Protein AF-A0A939Z4K5-F1 (afdb_monomer_lite)

Secondary structure (DSSP, 8-state):
------HHHHHTTS-BTTB-----HHHHHHHHHHH-TTS--TTS-HHHHHHHHS-S-GGGT--B-SSSEEEE--TT--EEEEE-TTS-EEEEETTT--EEEE---TTSS-S---THHHHHHHHHHHHHSS----

Structure (mmCIF, N/CA/C/O backbone):
data_AF-A0A939Z4K5-F1
#
_entry.id   AF-A0A939Z4K5-F1
#
loop_
_atom_site.group_PDB
_atom_site.id
_atom_site.type_symbol
_atom_site.label_atom_id
_atom_site.label_alt_id
_atom_site.label_comp_id
_atom_site.label_asym_id
_atom_site.label_entity_id
_atom_site.label_seq_id
_atom_site.pdbx_PDB_ins_code
_atom_site.Cartn_x
_atom_site.Cartn_y
_atom_site.Cartn_z
_atom_site.occupancy
_atom_site.B_iso_or_equiv
_atom_site.auth_seq_id
_atom_site.auth_comp_id
_atom_site.auth_asym_id
_atom_site.auth_atom_id
_atom_site.pdbx_PDB_model_num
ATOM 1 N N . ARG A 1 1 ? -2.583 -10.237 -20.337 1.00 69.50 1 ARG A N 1
ATOM 2 C CA . ARG A 1 1 ? -2.182 -10.953 -19.099 1.00 69.50 1 ARG A CA 1
ATOM 3 C C . ARG A 1 1 ? -0.769 -10.508 -18.738 1.00 69.50 1 ARG A C 1
ATOM 5 O O . ARG A 1 1 ? 0.050 -10.457 -19.644 1.00 69.50 1 ARG A O 1
ATOM 12 N N . GLY A 1 2 ? -0.514 -10.109 -17.490 1.00 79.94 2 GLY A N 1
ATOM 13 C CA . GLY A 1 2 ? 0.817 -9.661 -17.058 1.00 79.94 2 GLY A CA 1
ATOM 14 C C . GLY A 1 2 ? 1.757 -10.824 -16.723 1.00 79.94 2 GLY A C 1
ATOM 15 O O . GLY A 1 2 ? 1.294 -11.934 -16.460 1.00 79.94 2 GLY A O 1
ATOM 16 N N . THR A 1 3 ? 3.063 -10.559 -16.741 1.00 86.50 3 THR A N 1
ATOM 17 C CA . THR A 1 3 ? 4.128 -11.467 -16.288 1.00 86.50 3 THR A CA 1
ATOM 18 C C . THR A 1 3 ? 4.886 -10.824 -15.131 1.00 86.50 3 THR A C 1
ATOM 20 O O . THR A 1 3 ? 5.147 -9.613 -15.130 1.00 86.50 3 THR A O 1
ATOM 23 N N . VAL A 1 4 ? 5.178 -11.612 -14.094 1.00 90.50 4 VAL A N 1
ATOM 24 C CA . VAL A 1 4 ? 5.832 -11.090 -12.891 1.00 90.50 4 VAL A CA 1
ATOM 25 C C . VAL A 1 4 ? 7.241 -10.600 -13.229 1.00 90.50 4 VAL A C 1
ATOM 27 O O . VAL A 1 4 ? 7.962 -11.237 -13.990 1.00 90.50 4 VAL A O 1
ATOM 30 N N . HIS A 1 5 ? 7.596 -9.426 -12.706 1.00 88.12 5 HIS A N 1
ATOM 31 C CA . HIS A 1 5 ? 8.921 -8.821 -12.891 1.00 88.12 5 HIS A CA 1
ATOM 32 C C . HIS A 1 5 ? 9.881 -9.124 -11.735 1.00 88.12 5 HIS A C 1
ATOM 34 O O . HIS A 1 5 ? 11.070 -8.839 -11.846 1.00 88.12 5 HIS A O 1
ATOM 40 N N . ASP A 1 6 ? 9.361 -9.649 -10.625 1.00 90.50 6 ASP A N 1
ATOM 41 C CA . ASP A 1 6 ? 10.162 -10.148 -9.512 1.00 90.50 6 ASP A CA 1
ATOM 42 C C . ASP A 1 6 ? 10.812 -11.476 -9.910 1.00 90.50 6 ASP A C 1
ATOM 44 O O . ASP A 1 6 ? 10.117 -12.433 -10.252 1.00 90.50 6 ASP A O 1
ATOM 48 N N . GLU A 1 7 ? 12.142 -11.518 -9.887 1.00 90.69 7 GLU A N 1
ATOM 49 C CA . GLU A 1 7 ? 12.931 -12.659 -10.365 1.00 90.69 7 GLU A CA 1
ATOM 50 C C . GLU A 1 7 ? 12.685 -13.903 -9.500 1.00 90.69 7 GLU A C 1
ATOM 52 O O . GLU A 1 7 ? 12.533 -15.003 -10.027 1.00 90.69 7 GLU A O 1
ATOM 57 N N . THR A 1 8 ? 12.535 -13.729 -8.183 1.00 91.44 8 THR A N 1
ATOM 58 C CA . THR A 1 8 ? 12.235 -14.823 -7.251 1.00 91.44 8 THR A CA 1
ATOM 59 C C . THR A 1 8 ? 10.864 -15.436 -7.521 1.00 91.44 8 THR A C 1
ATOM 61 O O . THR A 1 8 ? 10.748 -16.647 -7.680 1.00 91.44 8 THR A O 1
ATOM 64 N N . SER A 1 9 ? 9.817 -14.618 -7.627 1.00 92.25 9 SER A N 1
ATOM 65 C CA . SER A 1 9 ? 8.466 -15.086 -7.954 1.00 92.25 9 SER A CA 1
ATOM 66 C C . SER A 1 9 ? 8.413 -15.719 -9.345 1.00 92.25 9 SER A C 1
ATOM 68 O O . SER A 1 9 ? 7.750 -16.737 -9.530 1.00 92.25 9 SER A O 1
ATOM 70 N N . TRP A 1 10 ? 9.168 -15.186 -10.313 1.00 91.19 10 TRP A N 1
ATOM 71 C CA . TRP A 1 10 ? 9.284 -15.786 -11.641 1.00 91.19 10 TRP A CA 1
ATOM 72 C C . TRP A 1 10 ? 9.858 -17.208 -11.577 1.00 91.19 10 TRP A C 1
ATOM 74 O O . TRP A 1 10 ? 9.273 -18.124 -12.154 1.00 91.19 10 TRP A O 1
ATOM 84 N N . MET A 1 11 ? 10.937 -17.414 -10.812 1.00 92.44 11 MET A N 1
ATOM 85 C CA . MET A 1 11 ? 11.529 -18.742 -10.594 1.00 92.44 11 MET A CA 1
ATOM 86 C C . MET A 1 11 ? 10.572 -19.719 -9.892 1.00 92.44 11 MET A C 1
ATOM 88 O O . MET A 1 11 ? 10.656 -20.922 -10.119 1.00 92.44 11 MET A O 1
ATOM 92 N N . LEU A 1 12 ? 9.632 -19.216 -9.086 1.00 92.06 12 LEU A N 1
ATOM 93 C CA . LEU A 1 12 ? 8.612 -20.009 -8.385 1.00 92.06 12 LEU A CA 1
ATOM 94 C C . LEU A 1 12 ? 7.342 -20.274 -9.221 1.00 92.06 12 LEU A C 1
ATOM 96 O O . LEU A 1 12 ? 6.310 -20.655 -8.675 1.00 92.06 12 LEU A O 1
ATOM 100 N N . GLY A 1 13 ? 7.381 -20.075 -10.541 1.00 90.19 13 GLY A N 1
ATOM 101 C CA . GLY A 1 13 ? 6.228 -20.310 -11.423 1.00 90.19 13 GLY A CA 1
ATOM 102 C C . GLY A 1 13 ? 5.305 -19.099 -11.592 1.00 90.19 13 GLY A C 1
ATOM 103 O O . GLY A 1 13 ? 4.207 -19.219 -12.135 1.00 90.19 13 GLY A O 1
ATOM 104 N N . GLY A 1 14 ? 5.751 -17.916 -11.169 1.00 87.62 14 GLY A N 1
ATOM 105 C CA . GLY A 1 14 ? 5.109 -16.635 -11.457 1.00 87.62 14 GLY A CA 1
ATOM 106 C C . GLY A 1 14 ? 4.140 -16.122 -10.392 1.00 87.62 14 GLY A C 1
ATOM 107 O O . GLY A 1 14 ? 3.645 -15.003 -10.537 1.00 87.62 14 GLY A O 1
ATOM 108 N N . VAL A 1 15 ? 3.860 -16.909 -9.348 1.00 87.75 15 VAL A N 1
ATOM 109 C CA . VAL A 1 15 ? 2.978 -16.534 -8.235 1.00 87.75 15 VAL A CA 1
ATOM 110 C C . VAL A 1 15 ? 3.631 -16.936 -6.917 1.00 87.75 15 VAL A C 1
ATOM 112 O O . VAL A 1 15 ? 3.871 -18.113 -6.667 1.00 87.75 15 VAL A O 1
ATOM 115 N N . ALA A 1 16 ? 3.884 -15.952 -6.060 1.00 89.38 16 ALA A N 1
ATOM 116 C CA . ALA A 1 16 ? 4.450 -16.124 -4.729 1.00 89.38 16 ALA A CA 1
ATOM 117 C C . ALA A 1 16 ? 3.752 -15.184 -3.734 1.00 89.38 16 ALA A C 1
ATOM 119 O O . ALA A 1 16 ? 3.136 -14.192 -4.125 1.00 89.38 16 ALA A O 1
ATOM 120 N N . GLY A 1 17 ? 3.864 -15.471 -2.433 1.00 85.62 17 GLY A N 1
ATOM 121 C CA . GLY A 1 17 ? 3.195 -14.684 -1.387 1.00 85.62 17 GLY A CA 1
ATOM 122 C C . GLY A 1 17 ? 3.572 -13.195 -1.375 1.00 85.62 17 GLY A C 1
ATOM 123 O O . GLY A 1 17 ? 2.782 -12.371 -0.931 1.00 85.62 17 GLY A O 1
ATOM 124 N N . HIS A 1 18 ? 4.749 -12.836 -1.897 1.00 88.38 18 HIS A N 1
ATOM 125 C CA . HIS A 1 18 ? 5.246 -11.457 -1.952 1.00 88.38 18 HIS A CA 1
ATOM 126 C C . HIS A 1 18 ? 5.077 -10.770 -3.319 1.00 88.38 18 HIS A C 1
ATOM 128 O O . HIS A 1 18 ? 5.228 -9.552 -3.400 1.00 88.38 18 HIS A O 1
ATOM 134 N N . ALA A 1 19 ? 4.798 -11.513 -4.400 1.00 90.81 19 ALA A N 1
ATOM 135 C CA . ALA A 1 19 ? 4.695 -10.972 -5.761 1.00 90.81 19 ALA A CA 1
ATOM 136 C C . ALA A 1 19 ? 4.003 -11.941 -6.739 1.00 90.81 19 ALA A C 1
ATOM 138 O O . ALA A 1 19 ? 4.071 -13.156 -6.584 1.00 90.81 19 ALA A O 1
ATOM 139 N N . GLY A 1 20 ? 3.422 -11.412 -7.820 1.00 88.19 20 GLY A N 1
ATOM 140 C CA . GLY A 1 20 ? 2.8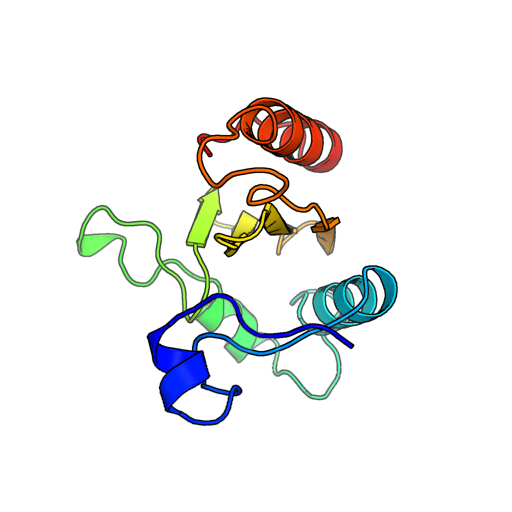02 -12.216 -8.891 1.00 88.19 20 GLY A CA 1
ATOM 141 C C . GLY A 1 20 ? 1.282 -12.076 -8.997 1.00 88.19 20 GLY A C 1
ATOM 142 O O . GLY A 1 20 ? 0.669 -12.645 -9.897 1.00 88.19 20 GLY A O 1
ATOM 143 N N . VAL A 1 21 ? 0.671 -11.270 -8.125 1.00 89.69 21 VAL A N 1
ATOM 144 C CA . VAL A 1 21 ? -0.742 -10.888 -8.232 1.00 89.69 21 VAL A CA 1
ATOM 145 C C . VAL A 1 21 ? -0.902 -9.756 -9.248 1.00 89.69 21 VAL A C 1
ATOM 147 O O . VAL A 1 21 ? -0.185 -8.756 -9.205 1.00 89.69 21 VAL A O 1
ATOM 150 N N . PHE A 1 22 ? -1.875 -9.907 -10.146 1.00 91.56 22 PHE A N 1
ATOM 151 C CA . PHE A 1 22 ? -2.295 -8.885 -11.104 1.00 91.56 22 PHE A CA 1
ATOM 152 C C . PHE A 1 22 ? -3.759 -8.546 -10.858 1.00 91.56 22 PHE A C 1
ATOM 154 O O . PHE A 1 22 ? -4.567 -9.432 -10.596 1.00 91.56 22 PHE A O 1
ATOM 161 N N . SER A 1 23 ? -4.098 -7.266 -10.954 1.00 93.88 23 SER A N 1
ATOM 162 C CA . SER A 1 23 ? -5.453 -6.776 -10.717 1.00 93.88 23 SER A CA 1
ATOM 163 C C . SER A 1 23 ? -5.714 -5.512 -11.539 1.00 93.88 23 SER A C 1
ATOM 165 O O . SER A 1 23 ? -4.823 -5.018 -12.238 1.00 93.88 23 SER A O 1
ATOM 167 N N . THR A 1 24 ? -6.939 -5.005 -11.471 1.00 95.56 24 THR A N 1
ATOM 168 C CA . THR A 1 24 ? -7.370 -3.756 -12.101 1.00 95.56 24 THR A CA 1
ATOM 169 C C . THR A 1 24 ? -7.530 -2.661 -11.047 1.00 95.56 24 THR A C 1
ATOM 171 O O . THR A 1 24 ? -7.606 -2.941 -9.852 1.00 95.56 24 THR A O 1
ATOM 174 N N . ALA A 1 25 ? -7.586 -1.395 -11.468 1.00 95.12 25 ALA A N 1
ATOM 175 C CA . ALA A 1 25 ? -7.841 -0.295 -10.533 1.00 95.12 25 ALA A CA 1
ATOM 176 C C . ALA A 1 25 ? -9.208 -0.450 -9.843 1.00 95.12 25 ALA A C 1
ATOM 178 O O . ALA A 1 25 ? -9.340 -0.151 -8.660 1.00 95.12 25 ALA A O 1
ATOM 179 N N . GLU A 1 26 ? -10.199 -0.965 -10.572 1.00 96.75 26 GLU A N 1
ATOM 180 C CA . GLU A 1 26 ? -11.549 -1.213 -10.073 1.00 96.75 26 GLU A CA 1
ATOM 181 C C . GLU A 1 26 ? -11.567 -2.298 -8.986 1.00 96.75 26 GLU A C 1
ATOM 183 O O . GLU A 1 26 ? -12.102 -2.079 -7.899 1.00 96.75 26 GLU A O 1
ATOM 188 N N . ASP A 1 27 ? -10.919 -3.439 -9.231 1.00 97.44 27 ASP A N 1
ATOM 189 C CA . ASP A 1 27 ? -10.847 -4.530 -8.254 1.00 97.44 27 ASP A CA 1
ATOM 190 C C . ASP A 1 27 ? -10.008 -4.160 -7.031 1.00 97.44 27 ASP A C 1
ATOM 192 O O . ASP A 1 27 ? -10.361 -4.517 -5.907 1.00 97.44 27 ASP A O 1
ATOM 196 N N . LEU A 1 28 ? -8.936 -3.384 -7.215 1.00 97.19 28 LEU A N 1
ATOM 197 C CA . LEU A 1 28 ? -8.183 -2.831 -6.091 1.00 97.19 28 LEU A CA 1
ATOM 198 C C . LEU A 1 28 ? -9.015 -1.825 -5.292 1.00 97.19 28 LEU A C 1
ATOM 200 O O . LEU A 1 28 ? -8.917 -1.810 -4.071 1.00 97.19 28 LEU A O 1
ATOM 204 N N . GLY A 1 29 ? -9.876 -1.035 -5.938 1.00 96.50 29 GLY A N 1
ATOM 205 C CA . GLY A 1 29 ? -10.830 -0.166 -5.246 1.00 96.50 29 GLY A CA 1
ATOM 206 C C . GLY A 1 29 ? -11.825 -0.954 -4.389 1.00 96.50 29 GLY A C 1
ATOM 207 O O . GLY A 1 29 ? -12.068 -0.596 -3.234 1.00 96.50 29 GLY A O 1
ATOM 208 N N . ARG A 1 30 ? -12.342 -2.078 -4.909 1.00 96.06 30 ARG A N 1
ATOM 209 C CA . ARG A 1 30 ? -13.174 -3.022 -4.136 1.00 96.06 30 ARG A CA 1
ATOM 210 C C . ARG A 1 30 ? -12.405 -3.614 -2.958 1.00 96.06 30 ARG A C 1
ATOM 212 O O . ARG A 1 30 ? -12.934 -3.657 -1.852 1.00 96.06 30 ARG A O 1
ATOM 219 N N . PHE A 1 31 ? -11.161 -4.032 -3.183 1.00 96.38 31 PHE A N 1
ATOM 220 C CA . PHE A 1 31 ? -10.292 -4.561 -2.136 1.00 96.38 31 PHE A CA 1
ATOM 221 C C . PHE A 1 31 ? -10.037 -3.526 -1.033 1.00 96.38 31 PHE A C 1
ATOM 223 O O . PHE A 1 31 ? -10.266 -3.832 0.133 1.00 96.38 31 PHE A O 1
ATOM 230 N N . CYS A 1 32 ? -9.662 -2.290 -1.387 1.00 96.50 32 CYS A N 1
ATOM 231 C CA . CYS A 1 32 ? -9.504 -1.187 -0.436 1.00 96.50 32 CYS A CA 1
ATOM 232 C C . CYS A 1 32 ? -10.776 -0.977 0.386 1.00 96.50 32 CYS A C 1
ATOM 234 O O . CYS A 1 32 ? -10.715 -0.921 1.610 1.00 96.50 32 CYS A O 1
ATOM 236 N N . ALA A 1 33 ? -11.935 -0.903 -0.277 1.00 94.56 33 ALA A N 1
ATOM 237 C CA . ALA A 1 33 ? -13.221 -0.749 0.396 1.00 94.56 33 ALA A CA 1
ATOM 238 C C . ALA A 1 33 ? -13.501 -1.890 1.388 1.00 94.56 33 ALA A C 1
ATOM 240 O O . ALA A 1 33 ? -13.988 -1.632 2.486 1.00 94.56 33 ALA A O 1
ATOM 241 N N . ALA A 1 34 ? -13.155 -3.128 1.024 1.00 96.19 34 ALA A N 1
ATOM 242 C CA . ALA A 1 34 ? -13.380 -4.307 1.851 1.00 96.19 34 ALA A CA 1
ATOM 243 C C . ALA A 1 34 ? -12.523 -4.338 3.126 1.00 96.19 34 ALA A C 1
ATOM 245 O O . ALA A 1 34 ? -12.973 -4.890 4.128 1.00 96.19 34 ALA A O 1
ATOM 246 N N . ILE A 1 35 ? -11.323 -3.750 3.107 1.00 96.06 35 ILE A N 1
ATOM 247 C CA . ILE A 1 35 ? -10.384 -3.790 4.239 1.00 96.06 35 ILE A CA 1
ATOM 248 C C . ILE A 1 35 ? -10.395 -2.526 5.107 1.00 96.06 35 ILE A C 1
ATOM 250 O O . ILE A 1 35 ? -9.609 -2.439 6.041 1.00 96.06 35 ILE A O 1
ATOM 254 N N . ILE A 1 36 ? -11.255 -1.538 4.845 1.00 95.31 36 ILE A N 1
ATOM 255 C CA . ILE A 1 36 ? -11.348 -0.340 5.696 1.00 95.31 36 ILE A CA 1
ATOM 256 C C . ILE A 1 36 ? -12.071 -0.687 7.007 1.00 95.31 36 ILE A C 1
ATOM 258 O O . ILE A 1 36 ? -13.245 -1.051 6.943 1.00 95.31 36 ILE A O 1
ATOM 262 N N . PRO A 1 37 ? -11.454 -0.511 8.195 1.00 92.69 37 PRO A N 1
ATOM 263 C CA . PRO A 1 37 ? -12.031 -0.973 9.464 1.00 92.69 37 PRO A CA 1
ATOM 264 C C . PRO A 1 37 ? -13.415 -0.397 9.797 1.00 92.69 37 PRO A C 1
ATOM 266 O O . PRO A 1 37 ? -14.227 -1.055 10.439 1.00 92.69 37 PRO A O 1
ATOM 269 N N . THR A 1 38 ? -13.712 0.830 9.361 1.00 88.94 38 THR A N 1
ATOM 270 C CA . THR A 1 38 ? -14.994 1.506 9.635 1.00 88.94 38 THR A CA 1
ATOM 271 C C . THR A 1 38 ? -16.168 0.961 8.817 1.00 88.94 38 THR A C 1
ATOM 273 O O . THR A 1 38 ? -17.319 1.231 9.153 1.00 88.94 38 THR A O 1
ATOM 276 N N . ARG A 1 39 ? -15.901 0.195 7.751 1.00 90.12 39 ARG A N 1
ATOM 277 C CA . ARG A 1 39 ? -16.909 -0.358 6.828 1.00 90.12 39 ARG A CA 1
ATOM 278 C C . ARG A 1 39 ? -16.512 -1.728 6.267 1.00 90.12 39 ARG A C 1
ATOM 280 O O . ARG A 1 39 ? -16.874 -2.056 5.137 1.00 90.12 39 ARG A O 1
ATOM 287 N N . CYS A 1 40 ? -15.711 -2.484 7.017 1.00 90.44 40 CYS A N 1
ATOM 288 C CA . CYS A 1 40 ? -15.034 -3.668 6.505 1.00 90.44 40 CYS A CA 1
ATOM 289 C C . CYS A 1 40 ? -16.029 -4.728 6.025 1.00 90.44 40 CYS A C 1
ATOM 291 O O . CYS A 1 40 ? -17.114 -4.908 6.582 1.00 90.44 40 CYS A O 1
ATOM 293 N N . HIS A 1 41 ? -15.648 -5.440 4.969 1.00 95.94 41 HIS A N 1
ATOM 294 C CA . HIS A 1 41 ? -16.423 -6.558 4.454 1.00 95.94 41 HIS A CA 1
ATOM 295 C C . HIS A 1 41 ? -16.513 -7.667 5.521 1.00 95.94 41 HIS A C 1
ATOM 297 O O . HIS A 1 41 ? -15.515 -7.895 6.203 1.00 95.94 41 HIS A O 1
ATOM 303 N N . PRO A 1 42 ? -17.613 -8.445 5.614 1.00 94.69 42 PRO A N 1
ATOM 304 C CA . PRO A 1 42 ? -17.776 -9.526 6.603 1.00 94.69 42 PRO A CA 1
ATOM 305 C C . PRO A 1 42 ? -16.707 -10.631 6.608 1.00 94.69 42 PRO A C 1
ATOM 307 O O . PRO A 1 42 ? -16.713 -11.485 7.485 1.00 94.69 42 PRO A O 1
ATOM 310 N N . LEU A 1 43 ? -15.807 -10.639 5.621 1.00 93.50 43 LEU A N 1
ATOM 311 C CA . LEU A 1 43 ? -14.651 -11.541 5.596 1.00 93.50 43 LEU A CA 1
ATOM 312 C C . LEU A 1 43 ? -13.538 -11.094 6.553 1.00 93.50 43 LEU A C 1
ATOM 314 O O . LEU A 1 43 ? -12.634 -11.875 6.827 1.00 93.50 43 LEU A O 1
ATOM 318 N N . PHE A 1 44 ? -13.583 -9.849 7.028 1.00 94.75 44 PHE A N 1
ATOM 319 C CA . PHE A 1 44 ? -12.584 -9.272 7.910 1.00 94.75 44 PHE A CA 1
ATOM 320 C C . PHE A 1 44 ? -13.225 -8.858 9.228 1.00 94.75 44 PHE A C 1
ATOM 322 O O . PHE A 1 44 ? -14.223 -8.138 9.261 1.00 94.75 44 PHE A O 1
ATOM 329 N N . GLU A 1 45 ? -12.606 -9.275 10.325 1.00 94.75 45 GLU A N 1
ATOM 330 C CA . GLU A 1 45 ? -12.940 -8.760 11.644 1.00 94.75 45 GLU A CA 1
ATOM 331 C C . GLU A 1 45 ? -12.293 -7.389 11.836 1.00 94.75 45 GLU A C 1
ATOM 333 O O . GLU A 1 45 ? -11.097 -7.207 11.590 1.00 94.75 45 GLU A O 1
ATOM 338 N N . LYS A 1 46 ? -13.075 -6.421 12.322 1.00 93.38 46 LYS A N 1
ATOM 339 C CA . LYS A 1 46 ? -12.586 -5.061 12.568 1.00 93.38 46 LYS A CA 1
ATOM 340 C C . LYS A 1 46 ? -11.372 -5.041 13.504 1.00 93.38 46 LYS A C 1
ATOM 342 O O . LYS A 1 46 ? -10.384 -4.389 13.192 1.00 93.38 46 LYS A O 1
ATOM 347 N N . ASP A 1 47 ? -11.435 -5.767 14.621 1.00 94.44 47 ASP A N 1
ATOM 348 C CA . ASP A 1 47 ? -10.348 -5.814 15.613 1.00 94.44 47 ASP A CA 1
ATOM 349 C C . ASP A 1 47 ? -9.052 -6.386 15.018 1.00 94.44 47 ASP A C 1
ATOM 351 O O . ASP A 1 47 ? -7.954 -5.907 15.308 1.00 94.44 47 ASP A O 1
ATOM 355 N N . TRP A 1 48 ? -9.173 -7.362 14.113 1.00 95.06 48 TRP A N 1
ATOM 356 C CA . TRP A 1 48 ? -8.025 -7.881 13.381 1.00 95.06 48 TRP A CA 1
ATOM 357 C C . TRP A 1 48 ? -7.426 -6.825 12.448 1.00 95.06 48 TRP A C 1
ATOM 359 O O . TRP A 1 48 ? -6.210 -6.652 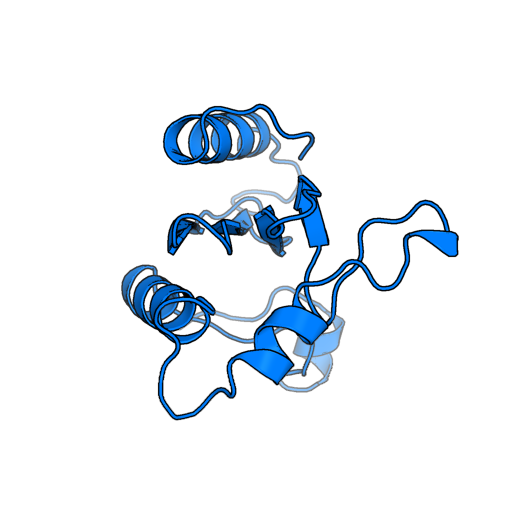12.446 1.00 95.06 48 TRP A O 1
ATOM 369 N N . LEU A 1 49 ? -8.251 -6.088 11.695 1.00 96.00 49 LEU A N 1
ATOM 370 C CA . LEU A 1 49 ? -7.772 -5.017 10.812 1.00 96.00 49 LEU A CA 1
ATOM 371 C C . LEU A 1 49 ? -7.100 -3.884 11.599 1.00 96.00 49 LEU A C 1
ATOM 373 O O . LEU A 1 49 ? -6.025 -3.432 11.211 1.00 96.00 49 LEU A O 1
ATOM 377 N N . ASP A 1 50 ? -7.685 -3.468 12.724 1.00 94.00 50 ASP A N 1
ATOM 378 C CA . ASP A 1 50 ? -7.106 -2.438 13.593 1.00 94.00 50 ASP A CA 1
ATOM 379 C C . ASP A 1 50 ? -5.703 -2.854 14.073 1.00 94.00 50 ASP A C 1
ATOM 381 O O . ASP A 1 50 ? -4.751 -2.073 13.995 1.00 94.00 50 ASP A O 1
ATOM 385 N N . LYS A 1 51 ? -5.540 -4.115 14.497 1.00 94.56 51 LYS A N 1
ATOM 386 C CA . LYS A 1 51 ? -4.235 -4.678 14.886 1.00 94.56 51 LYS A CA 1
ATOM 387 C C . LYS A 1 51 ? -3.284 -4.805 13.699 1.00 94.56 51 LYS A C 1
ATOM 389 O O . LYS A 1 51 ? -2.108 -4.463 13.819 1.00 94.56 5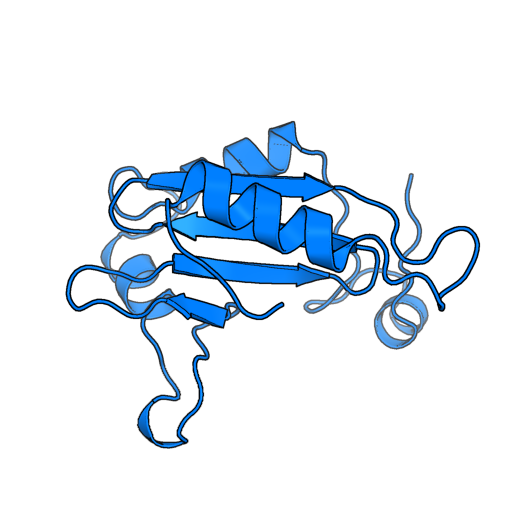1 LYS A O 1
ATOM 394 N N . ALA A 1 52 ? -3.775 -5.275 12.555 1.00 95.56 52 ALA A N 1
ATOM 395 C CA . ALA A 1 52 ? -2.970 -5.467 11.356 1.00 95.56 52 ALA A CA 1
ATOM 396 C C . ALA A 1 52 ? -2.400 -4.147 10.826 1.00 95.56 52 ALA A C 1
ATOM 398 O O . ALA A 1 52 ? -1.286 -4.141 10.304 1.00 95.56 52 ALA A O 1
ATOM 399 N N . PHE A 1 53 ? -3.128 -3.039 10.987 1.00 96.62 53 PHE A N 1
ATOM 400 C CA . PHE A 1 53 ? -2.744 -1.712 10.502 1.00 96.62 53 PHE A CA 1
ATOM 401 C C . PHE A 1 53 ? -2.045 -0.833 11.544 1.00 96.62 53 PHE A C 1
ATOM 403 O O . PHE A 1 53 ? -1.579 0.258 11.208 1.00 96.62 53 PHE A O 1
ATOM 410 N N . ALA A 1 54 ? -1.912 -1.300 12.786 1.00 95.31 54 ALA A N 1
ATOM 411 C CA . ALA A 1 54 ? -1.046 -0.679 13.781 1.00 95.31 54 ALA A CA 1
ATOM 412 C C . ALA A 1 54 ? 0.440 -0.869 13.423 1.00 95.31 54 ALA A C 1
ATOM 414 O O . ALA A 1 54 ? 0.825 -1.865 12.802 1.00 95.31 54 ALA A O 1
ATOM 415 N N . ASN A 1 55 ? 1.289 0.087 13.813 1.00 95.69 55 ASN A N 1
ATOM 416 C CA . ASN A 1 55 ? 2.737 -0.039 13.661 1.00 95.69 55 ASN A CA 1
ATOM 417 C C . ASN A 1 55 ? 3.274 -1.076 14.661 1.00 95.69 55 ASN A C 1
ATOM 419 O O . ASN A 1 55 ? 3.190 -0.896 15.874 1.00 95.69 55 ASN A O 1
ATOM 423 N N . GLN A 1 56 ? 3.836 -2.159 14.137 1.00 95.62 56 GLN A N 1
ATOM 424 C CA . GLN A 1 56 ? 4.397 -3.277 14.892 1.00 95.62 56 GLN A CA 1
ATOM 425 C C . GLN A 1 56 ? 5.889 -3.086 15.191 1.00 95.62 56 GLN A C 1
ATOM 427 O O . GLN A 1 56 ? 6.468 -3.838 15.970 1.00 95.62 56 GLN A O 1
ATOM 432 N N . THR A 1 57 ? 6.531 -2.086 14.586 1.00 96.50 57 THR A N 1
ATOM 433 C CA . THR A 1 57 ? 7.987 -1.892 14.623 1.00 96.50 57 THR A CA 1
ATOM 434 C C . THR A 1 57 ? 8.405 -0.528 15.163 1.00 96.50 57 THR A C 1
ATOM 436 O O . THR A 1 57 ? 9.562 -0.146 15.007 1.00 96.50 57 THR A O 1
ATOM 439 N N . ALA A 1 58 ? 7.513 0.193 15.851 1.00 93.69 58 ALA A N 1
ATOM 440 C CA . ALA A 1 58 ? 7.831 1.492 16.455 1.00 93.69 58 ALA A CA 1
ATOM 441 C C . ALA A 1 58 ? 9.048 1.419 17.400 1.00 93.69 58 ALA A C 1
ATOM 443 O O . ALA A 1 58 ? 9.889 2.312 17.423 1.00 93.69 58 ALA A O 1
ATOM 444 N N . HIS A 1 59 ? 9.192 0.304 18.124 1.00 95.38 59 HIS A N 1
ATOM 445 C CA . HIS A 1 59 ? 10.332 0.020 19.003 1.00 95.38 59 HIS A CA 1
ATOM 446 C C . HIS A 1 59 ? 11.678 -0.132 18.264 1.00 95.38 59 HIS A C 1
ATOM 448 O O . HIS A 1 59 ? 12.726 -0.103 18.901 1.00 95.38 59 HIS A O 1
ATOM 454 N N . LEU A 1 60 ? 11.652 -0.281 16.937 1.00 96.75 60 LEU A N 1
ATOM 455 C CA . LEU A 1 60 ? 12.824 -0.326 16.058 1.00 96.75 60 LEU A CA 1
ATOM 456 C C . LEU A 1 60 ? 13.042 0.997 15.306 1.00 96.75 60 LEU A C 1
ATOM 458 O O . LEU A 1 60 ? 13.956 1.082 14.495 1.00 96.75 60 LEU A O 1
ATOM 462 N N . GLY A 1 61 ? 12.209 2.018 15.546 1.00 94.50 61 GLY A N 1
ATOM 463 C CA . GLY A 1 61 ? 12.229 3.267 14.778 1.00 94.50 61 GLY A CA 1
ATOM 464 C C . GLY A 1 61 ? 11.715 3.115 13.341 1.00 94.50 61 GLY A C 1
ATOM 465 O O . GLY A 1 61 ? 12.051 3.927 12.484 1.00 94.50 61 GLY A O 1
ATOM 466 N N . GLU A 1 62 ? 10.923 2.074 13.076 1.00 94.19 62 GLU A N 1
ATOM 467 C CA . GLU A 1 62 ? 10.401 1.720 11.755 1.00 94.19 62 GLU A CA 1
ATOM 468 C C . GLU A 1 62 ? 8.870 1.764 11.744 1.00 94.19 62 GLU A C 1
ATOM 470 O O . GLU A 1 62 ? 8.222 1.541 12.769 1.00 94.19 62 GLU A O 1
ATOM 475 N N . ASN A 1 63 ? 8.280 1.941 10.560 1.00 94.94 63 ASN A N 1
ATOM 476 C CA . ASN A 1 63 ? 6.834 2.138 10.403 1.00 94.94 63 ASN A CA 1
ATOM 477 C C . ASN A 1 63 ? 6.158 0.959 9.686 1.00 94.94 63 ASN A C 1
ATOM 479 O O . ASN A 1 63 ? 5.515 1.134 8.647 1.00 94.94 63 ASN A O 1
ATOM 483 N N . ARG A 1 64 ? 6.349 -0.271 10.178 1.00 96.00 64 ARG A N 1
ATOM 484 C CA . ARG A 1 64 ? 5.827 -1.495 9.552 1.00 96.00 64 ARG A CA 1
ATOM 485 C C . ARG A 1 64 ? 4.603 -2.021 10.281 1.00 96.00 64 ARG A C 1
ATOM 487 O O . ARG A 1 64 ? 4.609 -2.243 11.484 1.00 96.00 64 ARG A O 1
ATOM 494 N N . CYS A 1 65 ? 3.576 -2.293 9.499 1.00 96.31 65 CYS A N 1
ATOM 495 C CA . CYS A 1 65 ? 2.356 -2.980 9.889 1.00 96.31 65 CYS A CA 1
ATOM 496 C C . CYS A 1 65 ? 2.394 -4.423 9.356 1.00 96.31 65 CYS A C 1
ATOM 498 O O . CYS A 1 65 ? 3.349 -4.826 8.683 1.00 96.31 65 CYS A O 1
ATOM 500 N N . LEU A 1 66 ? 1.340 -5.210 9.582 1.00 95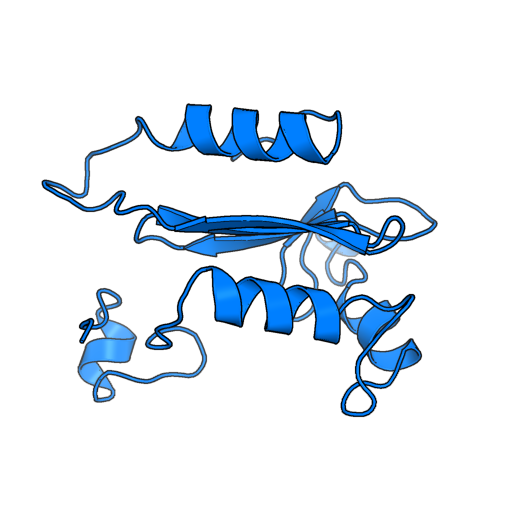.19 66 LEU A N 1
ATOM 501 C CA . LEU A 1 66 ? 1.253 -6.565 9.029 1.00 95.19 66 LEU A CA 1
ATOM 502 C C . LEU A 1 66 ? 0.974 -6.522 7.519 1.00 95.19 66 LEU A C 1
ATOM 504 O O . LEU A 1 66 ? -0.170 -6.425 7.088 1.00 95.19 66 LEU A O 1
ATOM 508 N N . GLY A 1 67 ? 2.038 -6.581 6.714 1.00 92.50 67 GLY A N 1
ATOM 509 C CA . GLY A 1 67 ? 1.960 -6.514 5.249 1.00 92.50 67 GLY A CA 1
ATOM 510 C C . GLY A 1 67 ? 1.873 -5.095 4.675 1.00 92.50 67 GLY A C 1
ATOM 511 O O . GLY A 1 67 ? 1.713 -4.943 3.465 1.00 92.50 67 GLY A O 1
ATOM 512 N N . TRP A 1 68 ? 2.013 -4.057 5.510 1.00 96.06 68 TRP A N 1
ATOM 513 C CA . TRP A 1 68 ? 1.874 -2.654 5.101 1.00 96.06 68 TRP A CA 1
ATOM 514 C C . TRP A 1 68 ? 2.957 -1.753 5.698 1.00 96.06 68 TRP A C 1
ATOM 516 O O . TRP A 1 68 ? 3.625 -2.108 6.669 1.00 96.06 68 TRP A O 1
ATOM 526 N N . ILE A 1 69 ? 3.120 -0.563 5.122 1.00 96.00 69 ILE A N 1
ATOM 527 C CA . ILE A 1 69 ? 3.887 0.542 5.708 1.00 96.00 69 ILE A CA 1
ATOM 528 C C . ILE A 1 69 ? 2.896 1.572 6.251 1.00 96.00 69 ILE A C 1
ATOM 530 O O . ILE A 1 69 ? 1.984 1.968 5.524 1.00 96.00 69 ILE A O 1
ATOM 534 N N . ALA A 1 70 ? 3.093 2.041 7.483 1.00 95.81 70 ALA A N 1
ATOM 535 C CA . ALA A 1 70 ? 2.413 3.219 8.008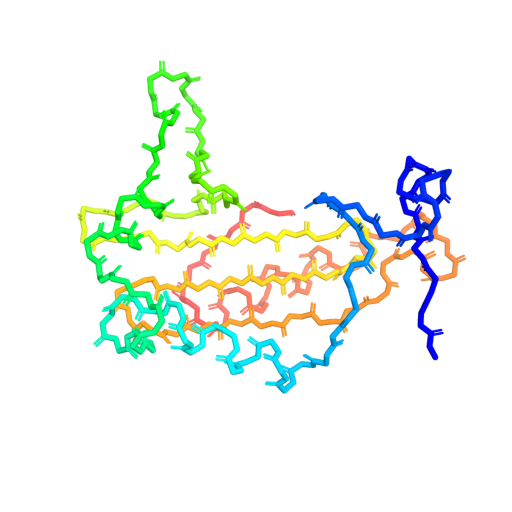 1.00 95.81 70 ALA A CA 1
ATOM 536 C C . ALA A 1 70 ? 3.129 4.481 7.500 1.00 95.81 70 ALA A C 1
ATOM 538 O O . ALA A 1 70 ? 4.191 4.869 7.981 1.00 95.81 70 ALA A O 1
ATOM 539 N N . TYR A 1 71 ? 2.548 5.131 6.496 1.00 94.81 71 TYR A N 1
ATOM 540 C CA . TYR A 1 71 ? 3.075 6.378 5.938 1.00 94.81 71 TYR A CA 1
ATOM 541 C C . TYR A 1 71 ? 2.739 7.596 6.794 1.00 94.81 71 TYR A C 1
ATOM 543 O O . TYR A 1 71 ? 3.415 8.620 6.713 1.00 94.81 71 TYR A O 1
ATOM 551 N N . ARG A 1 72 ? 1.702 7.482 7.627 1.00 92.50 72 ARG A N 1
ATOM 552 C CA . ARG A 1 72 ? 1.377 8.467 8.650 1.00 92.50 72 ARG A CA 1
ATOM 553 C C . ARG A 1 72 ? 0.767 7.775 9.853 1.00 92.50 72 ARG A C 1
ATOM 555 O O . ARG A 1 72 ? -0.269 7.129 9.712 1.00 92.50 72 ARG A O 1
ATOM 562 N N . GLU A 1 73 ? 1.387 7.955 11.011 1.00 89.75 73 GLU A N 1
ATOM 563 C CA . GLU A 1 73 ? 0.883 7.421 12.271 1.00 89.75 73 GLU A CA 1
ATOM 564 C C . GLU A 1 73 ? 0.024 8.446 13.008 1.00 89.75 73 GLU A C 1
ATOM 566 O O . GLU A 1 73 ? 0.380 9.625 13.097 1.00 89.75 73 GLU A O 1
ATOM 571 N N . ARG A 1 74 ? -1.128 8.002 13.516 1.00 89.12 74 ARG A N 1
ATOM 572 C CA . ARG A 1 74 ? -2.011 8.792 14.387 1.00 89.12 74 ARG A CA 1
ATOM 573 C C . ARG A 1 74 ? -2.628 7.873 15.430 1.00 89.12 74 ARG A C 1
ATOM 575 O O . ARG A 1 74 ? -2.747 6.670 15.215 1.00 89.12 74 ARG A O 1
ATOM 582 N N . ARG A 1 75 ? -3.071 8.454 16.541 1.00 85.19 75 ARG A N 1
ATOM 583 C CA . ARG A 1 75 ? -3.685 7.708 17.644 1.00 85.19 75 ARG A CA 1
ATOM 584 C C . ARG A 1 75 ? -4.952 6.964 17.207 1.00 85.19 75 ARG A C 1
ATOM 586 O O . ARG A 1 75 ? -5.217 5.876 17.700 1.00 85.19 75 ARG A O 1
ATOM 593 N N . GLU A 1 76 ? -5.724 7.560 16.307 1.00 85.56 76 GLU A N 1
ATOM 594 C CA . GLU A 1 76 ? -7.023 7.060 15.852 1.00 85.56 76 GLU A CA 1
ATOM 595 C C . GLU A 1 76 ? -6.905 6.042 14.709 1.00 85.56 76 GLU A C 1
ATOM 597 O O . GLU A 1 76 ? -7.855 5.310 14.440 1.00 85.56 76 GLU A O 1
ATOM 602 N N . GLY A 1 77 ? -5.760 6.003 14.023 1.00 90.12 77 GLY A N 1
ATOM 603 C CA . GLY A 1 77 ? -5.525 5.136 12.873 1.00 90.12 77 GLY A CA 1
ATOM 604 C C . GLY A 1 77 ? -4.545 5.725 11.860 1.00 90.12 77 GLY A C 1
ATOM 605 O O . GLY A 1 77 ? -4.352 6.942 11.755 1.00 90.12 77 GLY A O 1
ATOM 606 N N . ASN A 1 78 ? -3.933 4.849 11.074 1.00 94.94 78 ASN A N 1
ATOM 607 C CA . ASN A 1 78 ? -2.810 5.183 10.209 1.00 94.94 78 ASN A CA 1
ATOM 608 C C . ASN A 1 78 ? -3.252 5.445 8.765 1.00 94.94 78 ASN A C 1
ATOM 610 O O . ASN A 1 78 ? -4.300 4.981 8.320 1.00 94.94 78 ASN A O 1
ATOM 614 N N . ILE A 1 79 ? -2.417 6.155 8.006 1.00 97.00 79 ILE A N 1
ATOM 615 C CA . ILE A 1 79 ? -2.442 6.036 6.545 1.00 97.00 79 ILE A CA 1
ATOM 616 C C . ILE A 1 79 ? -1.470 4.922 6.187 1.00 97.00 79 ILE A C 1
ATOM 618 O O . ILE A 1 79 ? -0.252 5.097 6.283 1.00 97.00 79 ILE A O 1
ATOM 622 N N . ILE A 1 80 ? -2.009 3.768 5.814 1.00 97.12 80 ILE A N 1
ATOM 623 C CA . ILE A 1 80 ? -1.224 2.599 5.424 1.00 97.12 80 ILE A CA 1
ATOM 624 C C . ILE A 1 80 ? -1.047 2.559 3.913 1.00 97.12 80 ILE A C 1
ATOM 626 O O . ILE A 1 80 ? -1.849 3.113 3.163 1.00 97.12 80 ILE A O 1
ATOM 630 N N . GLY A 1 81 ? -0.017 1.869 3.440 1.00 96.31 81 GLY A N 1
ATOM 631 C CA . GLY A 1 81 ? 0.095 1.598 2.019 1.00 96.31 81 GLY A CA 1
ATOM 632 C C . GLY A 1 81 ? 1.218 0.662 1.632 1.00 96.31 81 GLY A C 1
ATOM 633 O O . GLY A 1 81 ? 2.027 0.225 2.453 1.00 96.31 81 GLY A O 1
ATOM 634 N N . HIS A 1 82 ? 1.247 0.371 0.339 1.00 94.94 82 HIS A N 1
ATOM 635 C CA . HIS A 1 82 ? 2.278 -0.426 -0.295 1.00 94.94 82 HIS A CA 1
ATOM 636 C C . HIS A 1 82 ? 2.607 0.175 -1.660 1.00 94.94 82 HIS A C 1
ATOM 638 O O . HIS A 1 82 ? 1.723 0.519 -2.448 1.00 94.94 82 HIS A O 1
ATOM 644 N N . THR A 1 83 ? 3.898 0.283 -1.965 1.00 93.94 83 THR A N 1
ATOM 645 C CA . THR A 1 83 ? 4.366 0.643 -3.307 1.00 93.94 83 THR A CA 1
ATOM 646 C C . THR A 1 83 ? 4.977 -0.574 -3.980 1.00 93.94 83 THR A C 1
ATOM 648 O O . THR A 1 83 ? 5.580 -1.422 -3.329 1.00 93.94 83 THR A O 1
ATOM 651 N N . GLY A 1 84 ? 4.781 -0.702 -5.285 1.00 91.56 84 GLY A N 1
ATOM 652 C CA . GLY A 1 84 ? 5.364 -1.760 -6.090 1.00 91.56 84 GLY A CA 1
ATOM 653 C C . GLY A 1 84 ? 6.548 -1.256 -6.896 1.00 91.56 84 GLY A C 1
ATOM 654 O O . GLY A 1 84 ? 6.562 -0.125 -7.400 1.00 91.56 84 GLY A O 1
ATOM 655 N N . PHE A 1 85 ? 7.523 -2.142 -7.073 1.00 90.06 85 PHE A N 1
ATOM 656 C CA . PHE A 1 85 ? 8.696 -1.921 -7.914 1.00 90.06 85 PHE A CA 1
ATOM 657 C C . PHE A 1 85 ? 8.328 -1.526 -9.354 1.00 90.06 85 PHE A C 1
ATOM 659 O O . PHE A 1 85 ? 8.933 -0.619 -9.931 1.00 90.06 85 PHE A O 1
ATOM 666 N N . THR A 1 86 ? 7.298 -2.166 -9.916 1.00 91.56 86 THR A N 1
ATOM 667 C CA . THR A 1 86 ? 6.796 -1.891 -11.269 1.00 91.56 86 THR A CA 1
ATOM 668 C C . THR A 1 86 ? 6.050 -0.564 -11.387 1.00 91.56 86 THR A C 1
ATOM 670 O O . THR A 1 86 ? 5.754 -0.152 -12.500 1.00 91.56 86 THR A O 1
ATOM 673 N N . GLY A 1 87 ? 5.804 0.150 -10.284 1.00 93.00 87 GLY A N 1
ATOM 674 C CA . GLY A 1 87 ? 5.164 1.467 -10.288 1.00 93.00 87 GLY A CA 1
ATOM 675 C C . GLY A 1 87 ? 3.757 1.501 -9.701 1.00 93.00 87 GLY A C 1
ATOM 676 O O . GLY A 1 87 ? 3.127 2.558 -9.718 1.00 93.00 87 GLY A O 1
ATOM 677 N N . THR A 1 88 ? 3.261 0.391 -9.154 1.00 94.81 88 THR A N 1
ATOM 678 C CA . THR A 1 88 ? 1.994 0.398 -8.417 1.00 94.81 88 THR A CA 1
ATOM 679 C C . THR A 1 88 ? 2.135 1.162 -7.103 1.00 94.81 88 THR A C 1
ATOM 681 O O . THR A 1 88 ? 3.219 1.230 -6.512 1.00 94.81 88 THR A O 1
ATOM 684 N N . SER A 1 89 ? 1.041 1.757 -6.651 1.00 95.69 89 SER A N 1
ATOM 685 C CA . SER A 1 89 ? 0.915 2.336 -5.320 1.00 95.69 89 SER A CA 1
ATOM 686 C C . SER A 1 89 ? -0.519 2.204 -4.839 1.00 95.69 89 SER A C 1
ATOM 688 O O . SER A 1 89 ? -1.446 2.433 -5.613 1.00 95.69 89 SER A O 1
ATOM 690 N N . LEU A 1 90 ? -0.688 1.863 -3.569 1.00 97.19 90 LEU A N 1
ATOM 691 C CA . LEU A 1 90 ? -1.979 1.792 -2.902 1.00 97.19 90 LEU A CA 1
ATOM 692 C C . LEU A 1 90 ? -1.819 2.378 -1.505 1.00 97.19 90 LEU A C 1
ATOM 694 O O . LEU A 1 90 ? -0.932 1.946 -0.769 1.00 97.19 90 LEU A O 1
ATOM 698 N N . TRP A 1 91 ? -2.673 3.336 -1.156 1.00 97.62 91 TRP A N 1
ATOM 699 C CA . TRP A 1 91 ? -2.734 3.924 0.180 1.00 97.62 91 TRP A CA 1
ATOM 700 C C . TRP A 1 91 ? -4.174 4.020 0.664 1.00 97.62 91 TRP A C 1
ATOM 702 O O . TRP A 1 91 ? -5.065 4.294 -0.139 1.00 97.62 91 TRP A O 1
ATOM 712 N N . ILE A 1 92 ? -4.383 3.821 1.963 1.00 97.62 92 ILE A N 1
ATOM 713 C CA . ILE A 1 92 ? -5.688 3.869 2.626 1.00 97.62 92 ILE A CA 1
ATOM 714 C C . ILE A 1 92 ? -5.533 4.640 3.935 1.00 97.62 92 ILE A C 1
ATOM 716 O O . ILE A 1 92 ? -4.669 4.306 4.746 1.00 97.62 92 ILE A O 1
ATOM 720 N N . ASP A 1 93 ? -6.386 5.634 4.160 1.00 96.81 93 ASP A N 1
ATOM 721 C CA . ASP A 1 93 ? -6.593 6.220 5.482 1.00 96.81 93 ASP A CA 1
ATOM 722 C C . ASP A 1 93 ? -7.606 5.349 6.243 1.00 96.81 93 ASP A C 1
ATOM 724 O O . ASP A 1 93 ? -8.779 5.258 5.870 1.00 96.81 93 ASP A O 1
ATOM 728 N N . THR A 1 94 ? -7.158 4.681 7.310 1.00 95.62 94 THR A N 1
ATOM 729 C CA . THR A 1 94 ? -8.008 3.746 8.068 1.00 95.62 94 THR A CA 1
ATOM 730 C C . THR A 1 94 ? -9.115 4.440 8.863 1.00 95.62 94 THR A C 1
ATOM 732 O O . THR A 1 94 ? -10.032 3.767 9.330 1.00 95.62 94 THR A O 1
ATOM 735 N N . VAL A 1 95 ? -9.030 5.762 9.032 1.00 93.62 95 VAL A N 1
ATOM 736 C CA . VAL A 1 95 ? -9.981 6.575 9.795 1.00 93.62 95 VAL A CA 1
ATOM 737 C C . VAL A 1 95 ? -11.042 7.153 8.866 1.00 93.62 95 VAL A C 1
ATOM 739 O O . VAL A 1 95 ? -12.229 6.920 9.083 1.00 93.62 95 VAL A O 1
ATOM 742 N N . SER A 1 96 ? -10.632 7.875 7.814 1.00 94.88 96 SER A N 1
ATOM 743 C CA . SER A 1 96 ? -11.585 8.493 6.876 1.00 94.88 96 SER A CA 1
ATOM 744 C C . SER A 1 96 ? -12.187 7.486 5.893 1.00 94.88 96 SER A C 1
ATOM 746 O O . SER A 1 96 ? -13.276 7.705 5.366 1.00 94.88 96 SER A O 1
ATOM 748 N N . GLY A 1 97 ? -11.505 6.362 5.648 1.00 94.88 97 GLY A N 1
ATOM 749 C CA . GLY A 1 97 ? -11.898 5.385 4.636 1.00 94.88 97 GLY A CA 1
ATOM 750 C C . GLY A 1 97 ? -11.632 5.847 3.199 1.00 94.88 97 GLY A C 1
ATOM 751 O O . GLY A 1 97 ? -12.114 5.212 2.251 1.00 94.88 97 GLY A O 1
ATOM 752 N N . GLU A 1 98 ? -10.881 6.934 3.031 1.00 96.50 98 GLU A N 1
ATOM 753 C CA . GLU A 1 98 ? -10.362 7.387 1.746 1.00 96.50 98 GLU A CA 1
ATOM 754 C C . GLU A 1 98 ? -9.177 6.521 1.325 1.00 96.50 98 GLU A C 1
ATOM 756 O O . GLU A 1 98 ? -8.392 6.039 2.144 1.00 96.50 98 GLU A O 1
ATOM 761 N N . TYR A 1 99 ? -9.034 6.319 0.021 1.00 97.25 99 TYR A N 1
ATOM 762 C CA . TYR A 1 99 ? -7.923 5.568 -0.535 1.00 97.25 99 TYR A CA 1
ATOM 763 C C . TYR A 1 99 ? -7.554 6.091 -1.915 1.00 97.25 99 TYR A C 1
ATOM 765 O O . TYR A 1 99 ? -8.353 6.726 -2.602 1.00 97.25 99 TYR A O 1
ATOM 773 N N . VAL A 1 100 ? -6.339 5.769 -2.346 1.00 97.38 100 VAL A N 1
ATOM 774 C CA . VAL A 1 100 ? -5.866 6.048 -3.699 1.00 97.38 100 VAL A CA 1
ATOM 775 C C . VAL A 1 100 ? -5.076 4.859 -4.228 1.00 97.38 100 VAL A C 1
ATOM 777 O O . VAL A 1 100 ? -4.244 4.275 -3.533 1.00 97.38 100 VAL A O 1
ATOM 780 N N . VAL A 1 101 ? -5.350 4.506 -5.482 1.00 97.62 101 VAL A N 1
ATOM 781 C CA . VAL A 1 101 ? -4.647 3.463 -6.229 1.00 97.62 101 VAL A CA 1
ATOM 782 C C . VAL A 1 101 ? -4.034 4.107 -7.465 1.00 97.62 101 VAL A C 1
ATOM 784 O O . VAL A 1 101 ? -4.739 4.700 -8.277 1.00 97.62 101 VAL A O 1
ATOM 787 N N . LEU A 1 102 ? -2.719 3.972 -7.627 1.00 96.19 102 LEU A N 1
ATOM 788 C CA . LEU A 1 102 ? -2.000 4.378 -8.831 1.00 96.19 102 LEU A CA 1
ATOM 789 C C . LEU A 1 102 ? -1.452 3.128 -9.515 1.00 96.19 102 LEU A C 1
ATOM 791 O O . LEU A 1 102 ? -0.593 2.435 -8.967 1.00 96.19 102 LEU A O 1
ATOM 795 N N . LEU A 1 103 ? -1.932 2.852 -10.726 1.00 95.06 103 LEU A N 1
ATOM 796 C CA . LEU A 1 103 ? -1.406 1.792 -11.582 1.00 95.06 103 LEU A CA 1
ATOM 797 C C . LEU A 1 103 ? -0.609 2.425 -12.715 1.00 95.06 103 LEU A C 1
ATOM 799 O O . LEU A 1 103 ? -1.164 2.970 -13.663 1.00 95.06 103 LEU A O 1
ATOM 803 N N . THR A 1 104 ? 0.713 2.368 -12.590 1.00 92.81 104 THR A N 1
ATOM 804 C CA . THR A 1 104 ? 1.652 2.889 -13.587 1.00 92.81 104 THR A CA 1
ATOM 805 C C . THR A 1 104 ? 2.657 1.807 -13.974 1.00 92.81 104 THR A C 1
ATOM 807 O O . THR A 1 104 ? 2.666 0.724 -13.386 1.00 92.81 104 THR A O 1
ATOM 810 N N . ASN A 1 105 ? 3.519 2.097 -14.951 1.00 91.06 105 ASN A N 1
ATOM 811 C CA . ASN A 1 105 ? 4.616 1.215 -15.331 1.00 91.06 105 ASN A CA 1
ATOM 812 C C . ASN A 1 105 ? 5.960 1.950 -15.251 1.00 91.06 105 ASN A C 1
ATOM 814 O O . ASN A 1 105 ? 6.491 2.450 -16.240 1.00 91.06 105 ASN A O 1
ATOM 818 N N . ARG A 1 106 ? 6.518 2.007 -14.043 1.00 93.12 106 ARG A N 1
ATOM 819 C CA . ARG A 1 106 ? 7.794 2.661 -13.729 1.00 93.12 106 ARG A CA 1
ATOM 820 C C . ARG A 1 106 ? 9.002 1.941 -14.321 1.00 93.12 106 ARG A C 1
ATOM 822 O O . ARG A 1 106 ? 10.087 2.500 -14.334 1.00 93.12 106 ARG A O 1
ATOM 829 N N . VAL A 1 107 ? 8.856 0.704 -14.784 1.00 92.38 107 VAL A N 1
ATOM 830 C CA . VAL A 1 107 ? 9.967 -0.050 -15.388 1.00 92.38 107 VAL A CA 1
ATOM 831 C C . VAL A 1 107 ? 9.966 0.015 -16.913 1.00 92.38 107 VAL A C 1
ATOM 833 O O . VAL A 1 107 ? 10.901 -0.485 -17.535 1.00 92.38 107 VAL A O 1
ATOM 836 N N . HIS A 1 108 ? 8.962 0.660 -17.513 1.00 89.75 108 HIS A N 1
ATOM 837 C CA . HIS A 1 108 ? 8.875 0.871 -18.950 1.00 89.75 108 HIS A CA 1
ATOM 838 C C . HIS A 1 108 ? 9.278 2.309 -19.344 1.00 89.75 108 HIS A C 1
ATOM 840 O O . HIS A 1 108 ? 8.875 3.265 -18.675 1.00 89.75 108 HIS A O 1
ATOM 846 N N . PRO A 1 109 ? 10.059 2.492 -20.428 1.00 90.44 109 PRO A N 1
ATOM 847 C CA . PRO A 1 109 ? 10.768 1.453 -21.183 1.00 90.44 109 PRO A CA 1
ATOM 848 C C . PRO A 1 109 ? 12.018 0.924 -20.458 1.00 90.44 109 PRO A C 1
ATOM 850 O O . PRO A 1 109 ? 12.578 -0.085 -20.873 1.00 90.44 109 PRO A O 1
ATOM 853 N N . THR A 1 110 ? 12.469 1.582 -19.383 1.00 90.38 110 THR A N 1
ATOM 854 C CA . THR A 1 110 ? 13.631 1.141 -18.598 1.00 90.38 110 THR A CA 1
ATOM 855 C C . THR A 1 110 ? 13.381 1.252 -17.095 1.00 90.38 110 THR A C 1
ATOM 857 O O . THR A 1 110 ? 12.589 2.076 -16.639 1.00 90.38 110 THR A O 1
ATOM 860 N N . ARG A 1 111 ? 14.149 0.491 -16.300 1.00 89.88 111 ARG A N 1
ATOM 861 C CA . ARG A 1 111 ? 14.167 0.596 -14.828 1.00 89.88 111 ARG A CA 1
ATOM 862 C C . ARG A 1 111 ? 14.716 1.942 -14.326 1.00 89.88 111 ARG A C 1
ATOM 864 O O . ARG A 1 111 ? 14.603 2.213 -13.137 1.00 89.88 111 ARG A O 1
ATOM 871 N N . LYS A 1 112 ? 15.317 2.787 -15.174 1.00 89.88 112 LYS A N 1
ATOM 872 C CA . LYS A 1 112 ? 15.850 4.113 -14.804 1.00 89.88 112 LYS A CA 1
ATOM 873 C C . LYS A 1 112 ? 14.810 5.210 -15.047 1.00 89.88 112 LYS A C 1
ATOM 875 O O . LYS A 1 112 ? 15.076 6.193 -15.730 1.00 89.88 112 LYS A O 1
ATOM 880 N N . ASN A 1 113 ? 13.613 5.026 -14.501 1.00 88.19 113 ASN A N 1
ATOM 881 C CA . ASN A 1 113 ? 12.532 5.996 -14.597 1.00 88.19 113 ASN A CA 1
ATOM 882 C C . ASN A 1 113 ? 12.104 6.443 -13.190 1.00 88.19 113 ASN A C 1
ATOM 884 O O . ASN A 1 113 ? 11.742 5.624 -12.340 1.00 88.19 113 ASN A O 1
ATOM 888 N N . TYR A 1 114 ? 12.186 7.749 -12.945 1.00 88.81 114 TYR A N 1
ATOM 889 C CA . TYR A 1 114 ? 11.920 8.387 -11.651 1.00 88.81 114 TYR A CA 1
ATOM 890 C C . TYR A 1 114 ? 10.809 9.441 -11.726 1.00 88.81 114 TYR A C 1
ATOM 892 O O . TYR A 1 114 ? 10.489 10.080 -10.724 1.00 88.81 114 TYR A O 1
ATOM 900 N N . THR A 1 115 ? 10.175 9.600 -12.892 1.00 89.62 115 THR A N 1
ATOM 901 C CA . THR A 1 115 ? 9.078 10.562 -13.097 1.00 89.62 115 THR A CA 1
ATOM 902 C C . THR A 1 115 ? 7.830 10.206 -12.290 1.00 89.62 115 THR A C 1
ATOM 904 O O . THR A 1 115 ? 6.973 11.056 -12.062 1.00 89.62 115 THR A O 1
ATOM 907 N N . LEU A 1 116 ? 7.747 8.964 -11.800 1.00 91.88 116 LEU A N 1
ATOM 908 C CA . LEU A 1 116 ? 6.657 8.499 -10.953 1.00 91.88 116 LEU A CA 1
ATOM 909 C C . LEU A 1 116 ? 6.679 9.111 -9.544 1.00 91.88 116 LEU A C 1
ATOM 911 O O . LEU A 1 116 ? 5.616 9.252 -8.944 1.00 91.88 116 LEU A O 1
ATOM 915 N N . PHE A 1 117 ? 7.838 9.478 -8.983 1.00 91.81 117 PHE A N 1
ATOM 916 C CA . PHE A 1 117 ? 7.880 9.949 -7.590 1.00 91.81 117 PHE A CA 1
ATOM 917 C C . PHE A 1 117 ? 7.076 11.241 -7.362 1.00 91.81 117 PHE A C 1
ATOM 919 O O . PHE A 1 117 ? 6.276 11.267 -6.426 1.00 91.81 117 PHE A O 1
ATOM 926 N N . PRO A 1 118 ? 7.187 12.284 -8.214 1.00 94.31 118 PRO A N 1
ATOM 927 C CA . PRO A 1 118 ? 6.296 13.441 -8.133 1.00 94.31 118 PRO A CA 1
ATOM 928 C C . PRO A 1 118 ? 4.811 13.073 -8.235 1.00 94.31 118 PRO A C 1
ATOM 930 O O . PRO A 1 118 ? 4.008 13.594 -7.469 1.00 94.31 118 PRO A O 1
ATOM 933 N N . ILE A 1 119 ? 4.451 12.141 -9.124 1.00 93.88 119 ILE A N 1
ATOM 934 C CA . ILE A 1 119 ? 3.060 11.695 -9.314 1.00 93.88 119 ILE A CA 1
ATOM 935 C C . ILE A 1 119 ? 2.537 10.995 -8.053 1.00 93.88 119 ILE A C 1
ATOM 937 O O . ILE A 1 119 ? 1.412 11.252 -7.634 1.00 93.88 119 ILE A O 1
ATOM 941 N N . ARG A 1 120 ? 3.358 10.155 -7.408 1.00 94.75 120 ARG A N 1
ATOM 942 C CA . ARG A 1 120 ? 3.021 9.500 -6.134 1.00 94.75 120 ARG A CA 1
ATOM 943 C C . ARG A 1 120 ? 2.751 10.519 -5.033 1.00 94.75 120 ARG A C 1
ATOM 945 O O . ARG A 1 120 ? 1.710 10.437 -4.388 1.00 94.75 120 ARG A O 1
ATOM 952 N N . ARG A 1 121 ? 3.656 11.489 -4.857 1.00 95.19 121 ARG A N 1
ATOM 953 C CA . ARG A 1 121 ? 3.490 12.561 -3.864 1.00 95.19 121 ARG A CA 1
ATOM 954 C C . ARG A 1 121 ? 2.234 13.378 -4.132 1.00 95.19 121 ARG A C 1
ATOM 956 O O . ARG A 1 121 ? 1.450 13.598 -3.217 1.00 95.19 121 ARG A O 1
ATOM 963 N N . GLN A 1 122 ? 2.009 13.760 -5.388 1.00 95.31 122 GLN A N 1
ATOM 964 C CA . GLN A 1 122 ? 0.834 14.531 -5.770 1.00 95.31 122 GLN A CA 1
ATOM 965 C C . GLN A 1 122 ? -0.463 13.751 -5.532 1.00 95.31 122 GLN A C 1
ATOM 967 O O . GLN A 1 122 ? -1.382 14.293 -4.932 1.00 95.31 122 GLN A O 1
ATOM 972 N N . GLY A 1 123 ? -0.535 12.484 -5.951 1.00 94.81 123 GLY A N 1
ATOM 973 C CA . GLY A 1 123 ? -1.717 11.644 -5.745 1.00 94.81 123 GLY A CA 1
ATOM 974 C C . GLY A 1 123 ? -2.034 11.438 -4.263 1.00 94.81 123 GLY A C 1
ATOM 975 O O . GLY A 1 123 ? -3.181 11.586 -3.855 1.00 94.81 123 GLY A O 1
ATOM 976 N N . PHE A 1 124 ? -1.009 11.175 -3.448 1.00 96.56 124 PHE A N 1
ATOM 977 C CA . PHE A 1 124 ? -1.156 11.055 -1.999 1.00 96.56 124 PHE A CA 1
ATOM 978 C C . PHE A 1 124 ? -1.643 12.366 -1.368 1.00 96.56 124 PHE A C 1
ATOM 980 O O . PHE A 1 124 ? -2.639 12.374 -0.649 1.00 96.56 124 PHE A O 1
ATOM 987 N N . LYS A 1 125 ? -0.993 13.491 -1.687 1.00 96.31 125 LYS A N 1
ATOM 988 C CA . LYS A 1 125 ? -1.360 14.813 -1.168 1.00 96.31 125 LYS A CA 1
ATOM 989 C C . LYS A 1 125 ? -2.769 15.228 -1.570 1.00 96.31 125 LYS A C 1
ATOM 991 O O . LYS A 1 125 ? -3.488 15.790 -0.753 1.00 96.31 125 LYS A O 1
ATOM 996 N N . THR A 1 126 ? -3.166 14.967 -2.814 1.00 96.88 126 THR A N 1
ATOM 997 C CA . THR A 1 126 ? -4.499 15.316 -3.315 1.00 96.88 126 THR A CA 1
ATOM 998 C C . THR A 1 126 ? -5.601 14.594 -2.547 1.00 96.88 126 THR A C 1
ATOM 1000 O O . THR A 1 126 ? -6.643 15.198 -2.318 1.00 96.88 126 THR A O 1
ATOM 1003 N N . VAL A 1 127 ? -5.381 13.342 -2.138 1.00 96.75 127 VAL A N 1
ATOM 1004 C CA . VAL A 1 127 ? -6.402 12.566 -1.420 1.00 96.75 127 VAL A CA 1
ATOM 1005 C C . VAL A 1 127 ? -6.350 12.799 0.086 1.00 96.75 127 VAL A C 1
ATOM 1007 O O . VAL A 1 127 ? -7.390 12.988 0.696 1.00 96.75 127 VAL A O 1
ATOM 1010 N N . PHE A 1 128 ? -5.162 12.844 0.692 1.00 95.94 128 PHE A N 1
ATOM 1011 C CA . PHE A 1 128 ? -5.033 12.887 2.155 1.00 95.94 128 PHE A CA 1
ATOM 1012 C C . PHE A 1 128 ? -4.701 14.271 2.727 1.00 95.94 128 PHE A C 1
ATOM 1014 O O . PHE A 1 128 ? -4.583 14.430 3.943 1.00 95.94 128 PHE A O 1
ATOM 1021 N N . GLY A 1 129 ? -4.474 15.273 1.875 1.00 94.62 129 GLY A N 1
ATOM 1022 C CA . GLY A 1 129 ? -4.155 16.641 2.292 1.00 94.62 129 GLY A CA 1
A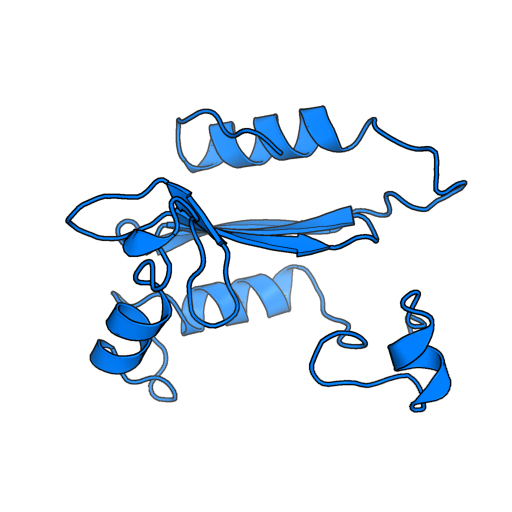TOM 1023 C C . GLY A 1 129 ? -2.796 16.804 2.984 1.00 94.62 129 GLY A C 1
ATOM 1024 O O . GLY A 1 129 ? -2.540 17.848 3.581 1.00 94.62 129 GLY A O 1
ATOM 1025 N N . VAL A 1 130 ? -1.919 15.797 2.927 1.00 91.50 130 VAL A N 1
ATOM 1026 C CA . VAL A 1 130 ? -0.602 15.800 3.583 1.00 91.50 130 VAL A CA 1
ATOM 1027 C C . VAL A 1 130 ? 0.517 15.317 2.671 1.00 91.50 130 VAL A C 1
ATOM 1029 O O . VAL A 1 130 ? 0.288 14.585 1.715 1.00 91.50 130 VAL A O 1
ATOM 1032 N N . GLU A 1 131 ? 1.741 15.746 2.972 1.00 91.06 131 GLU A N 1
ATOM 1033 C CA . GLU A 1 131 ? 2.942 15.331 2.246 1.00 91.06 131 GLU A CA 1
ATOM 1034 C C . GLU A 1 131 ? 3.407 13.931 2.669 1.00 91.06 131 GLU A C 1
ATOM 1036 O O . GLU A 1 131 ? 3.142 13.465 3.778 1.00 91.06 131 GLU A O 1
ATOM 1041 N N . ILE A 1 132 ? 4.141 13.278 1.771 1.00 88.50 132 ILE A N 1
ATOM 1042 C CA . ILE A 1 132 ? 4.704 11.939 1.949 1.00 88.50 132 ILE A CA 1
ATOM 1043 C C . ILE A 1 132 ? 6.113 11.895 1.353 1.00 88.50 132 ILE A C 1
ATOM 1045 O O . ILE A 1 132 ? 6.377 12.489 0.303 1.00 88.50 132 ILE A O 1
ATOM 1049 N N . MET A 1 133 ? 7.016 11.154 1.994 1.00 77.69 133 MET A N 1
ATOM 1050 C CA . MET A 1 133 ? 8.301 10.789 1.398 1.00 77.69 133 MET A CA 1
ATOM 1051 C C . MET A 1 133 ? 8.182 9.406 0.753 1.00 77.69 133 MET A C 1
ATOM 1053 O O . MET A 1 133 ? 7.974 8.410 1.444 1.00 77.69 133 MET A O 1
ATOM 1057 N N . VAL A 1 134 ? 8.278 9.365 -0.577 1.00 71.12 134 VAL A N 1
ATOM 1058 C CA . VAL A 1 134 ? 8.164 8.175 -1.446 1.00 71.12 134 VAL A CA 1
ATOM 1059 C C . VAL A 1 134 ? 9.136 8.247 -2.603 1.00 71.12 134 VAL A C 1
ATOM 1061 O O . VAL A 1 134 ? 9.416 9.381 -3.066 1.00 71.12 134 VAL A O 1
#

Foldseek 3Di:
DDAKPPPVCVVVVQDDPLTRDDDDPVVVLVVLQQLQLVRHNPVDDSVVSQQQQAQPCVVVVAQDGNVWGFQADDPQGGFIWDADLQLWIKTATSRVSWIDTDDDGCCPPHSPRDPSQVVVQVRCCVGPVDGGDD

Sequence (134 aa):
RGTVHDETSWMLGGVAGHAGVFSTAEDLGRFCAAIIPTRCHPLFEKDWLDKAFANQTAHLGENRCLGWIAYRERREGNIIGHTGFTGTSLWIDTVSGEYVVLLTNRVHPTRKNYTLFPIRRQGFKTVFGVEIMV

pLDDT: mean 92.87, std 4.46, range [69.5, 97.62]

Radius of gyration: 15.4 Å; chains: 1; bounding box: 34×37×40 Å